Protein AF-A0A5I4QUI1-F1 (afdb_monomer)

Organism: Salmonella oranienberg (NCBI:txid28147)

InterPro domains:
  IPR010862 Protein of unknown function DUF1493 [PF07377] (10-59)

pLDDT: mean 74.93, std 15.41, range [36.84, 97.19]

Secondary structure (DSSP, 8-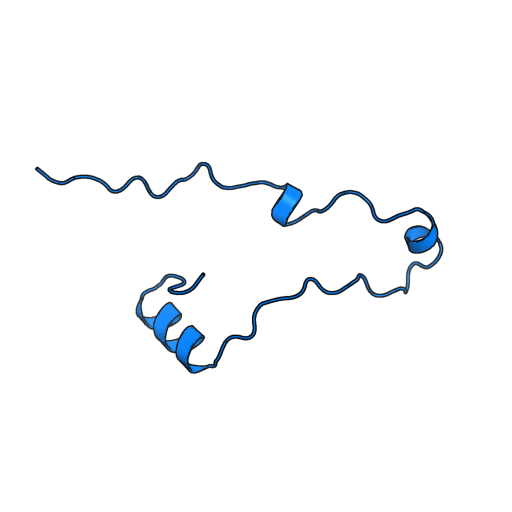state):
--------TT---GGGTSPSPPPHHHHT-TTPPPPPP-PPP--HHHHHHHHHHTS----

Solvent-accessible surface area (backbone atoms only — not comparable to full-atom values): 4299 Å² total; per-residue (Å²): 139,82,82,79,78,79,74,70,90,79,74,81,56,67,58,81,79,52,62,77,82,72,62,70,82,55,69,77,40,88,83,60,79,72,84,74,79,87,71,78,93,76,53,72,66,57,52,53,54,15,61,75,67,77,43,85,83,79,134

Structure (mmCIF, N/CA/C/O backbone):
data_AF-A0A5I4QUI1-F1
#
_entry.id   AF-A0A5I4QUI1-F1
#
loop_
_atom_site.group_PDB
_atom_site.id
_atom_site.type_symbol
_atom_site.label_atom_id
_atom_site.label_alt_id
_atom_site.label_comp_id
_atom_site.label_asym_id
_atom_site.label_entity_id
_atom_site.label_seq_id
_atom_site.pdbx_PDB_ins_code
_atom_site.Cartn_x
_atom_site.Cartn_y
_atom_site.Cartn_z
_atom_site.occupancy
_atom_site.B_iso_or_equiv
_atom_site.auth_seq_id
_atom_site.auth_comp_id
_atom_site.auth_asym_id
_atom_site.auth_atom_id
_atom_site.pdbx_PDB_model_num
ATOM 1 N N . MET A 1 1 ? 6.512 19.979 -29.524 1.00 36.84 1 MET A N 1
ATOM 2 C CA . MET A 1 1 ? 5.494 19.902 -28.457 1.00 36.84 1 MET A CA 1
ATOM 3 C C . MET A 1 1 ? 5.799 18.679 -27.610 1.00 36.84 1 MET A C 1
ATOM 5 O O . MET A 1 1 ? 5.542 17.577 -28.069 1.00 36.84 1 MET A O 1
ATOM 9 N N . TYR A 1 2 ? 6.397 18.850 -26.432 1.00 37.31 2 TYR A N 1
ATOM 10 C CA . TYR A 1 2 ? 6.543 17.761 -25.464 1.00 37.31 2 TYR A CA 1
ATOM 11 C C . TYR A 1 2 ? 5.669 18.114 -24.265 1.00 37.31 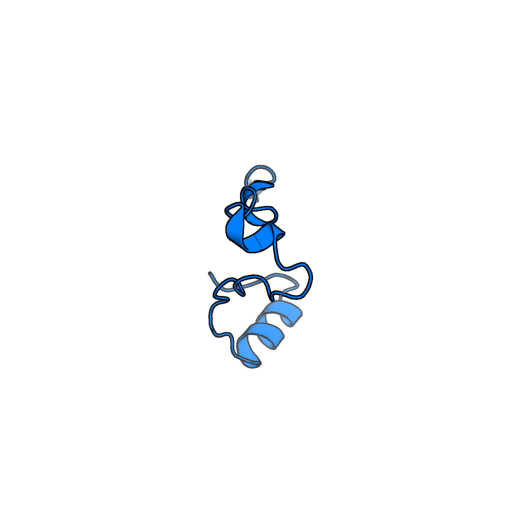2 TYR A C 1
ATOM 13 O O . TYR A 1 2 ? 5.923 19.103 -23.581 1.00 37.31 2 TYR A O 1
ATOM 21 N N . ALA A 1 3 ? 4.586 17.362 -24.079 1.00 43.97 3 ALA A N 1
ATOM 22 C CA . ALA A 1 3 ? 3.747 17.470 -22.899 1.00 43.97 3 ALA A CA 1
ATOM 23 C C . ALA A 1 3 ? 4.507 16.831 -21.733 1.00 43.97 3 ALA A C 1
ATOM 25 O O . ALA A 1 3 ? 4.659 15.611 -21.685 1.00 43.97 3 ALA A O 1
ATOM 26 N N . TYR A 1 4 ? 5.020 17.652 -20.817 1.00 43.81 4 TYR A N 1
ATOM 27 C CA . TYR A 1 4 ? 5.483 17.160 -19.527 1.00 43.81 4 TYR A CA 1
ATOM 28 C C . TYR A 1 4 ? 4.261 16.618 -18.792 1.00 43.81 4 TYR A C 1
ATOM 30 O O . TYR A 1 4 ? 3.340 17.355 -18.443 1.00 43.81 4 TYR A O 1
ATOM 38 N N . ARG A 1 5 ? 4.217 15.295 -18.644 1.00 54.66 5 ARG A N 1
ATOM 39 C CA . ARG A 1 5 ? 3.225 14.604 -1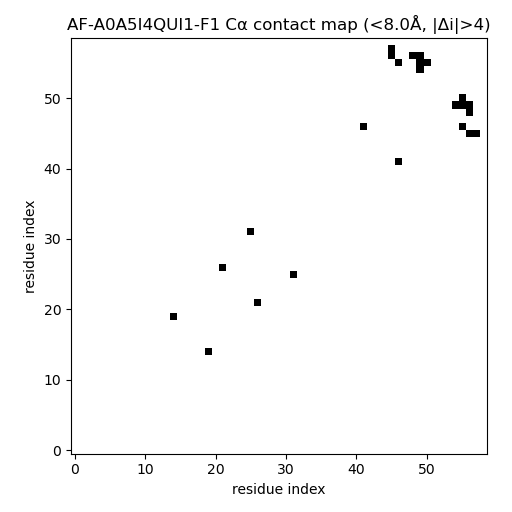7.830 1.00 54.66 5 ARG A CA 1
ATOM 40 C C . ARG A 1 5 ? 3.428 15.100 -16.398 1.00 54.66 5 ARG A C 1
ATOM 42 O O . ARG A 1 5 ? 4.475 14.843 -15.814 1.00 54.66 5 ARG A O 1
ATOM 49 N N . ASN A 1 6 ? 2.464 15.844 -15.861 1.00 46.69 6 ASN A N 1
ATOM 50 C CA . ASN A 1 6 ? 2.437 16.174 -14.441 1.00 46.69 6 ASN A CA 1
ATOM 51 C C . ASN A 1 6 ? 2.199 14.874 -13.668 1.00 46.69 6 ASN A C 1
ATOM 53 O O . ASN A 1 6 ? 1.060 14.462 -13.464 1.00 46.69 6 ASN A O 1
ATOM 57 N N . GLU A 1 7 ? 3.275 14.201 -13.276 1.00 54.78 7 GLU A N 1
ATOM 58 C CA . GLU A 1 7 ? 3.217 13.230 -12.194 1.00 54.78 7 GLU A CA 1
ATOM 59 C C . GLU A 1 7 ? 2.921 14.031 -10.924 1.00 54.78 7 GLU A C 1
ATOM 61 O O . GLU A 1 7 ? 3.676 14.926 -10.541 1.00 54.78 7 GLU A O 1
ATOM 66 N N . CYS A 1 8 ? 1.738 13.815 -10.353 1.00 53.00 8 CYS A N 1
ATOM 67 C CA . CYS A 1 8 ? 1.207 14.622 -9.268 1.00 53.00 8 CYS A CA 1
ATOM 68 C C . CYS A 1 8 ? 2.119 14.555 -8.034 1.00 53.00 8 CYS A C 1
ATOM 70 O O . CYS A 1 8 ? 1.942 13.704 -7.167 1.00 53.00 8 CYS A O 1
ATOM 72 N N . ALA A 1 9 ? 2.993 15.547 -7.868 1.00 55.03 9 ALA A N 1
ATOM 73 C CA . ALA A 1 9 ? 3.651 15.863 -6.597 1.00 55.03 9 ALA A CA 1
ATOM 74 C C . ALA A 1 9 ? 2.651 16.218 -5.463 1.00 55.03 9 ALA A C 1
ATOM 76 O O . ALA A 1 9 ? 3.053 16.518 -4.345 1.00 55.03 9 ALA A O 1
ATOM 77 N N . SER A 1 10 ? 1.342 16.186 -5.747 1.00 57.78 10 SER A N 1
ATOM 78 C CA . SER A 1 10 ? 0.233 16.628 -4.896 1.00 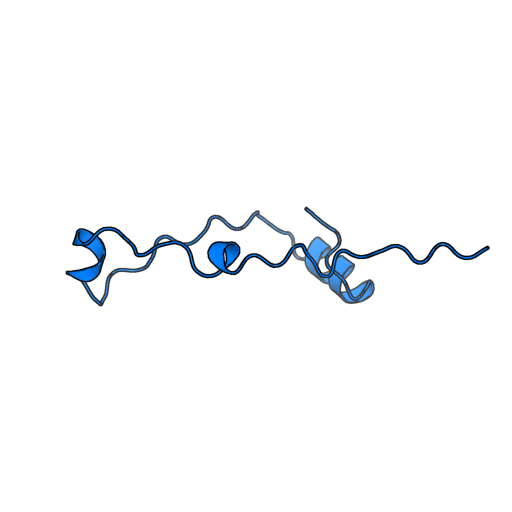57.78 10 SER A CA 1
ATOM 79 C C . SER A 1 10 ? -0.697 15.492 -4.424 1.00 57.78 10 SER A C 1
ATOM 81 O O . SER A 1 10 ? -1.798 15.768 -3.954 1.00 57.78 10 SER A O 1
ATOM 83 N N . CYS A 1 11 ? -0.301 14.221 -4.538 1.00 64.50 11 CYS A N 1
ATOM 84 C CA . CYS A 1 11 ? -1.083 13.089 -4.003 1.00 64.50 11 CYS A CA 1
ATOM 85 C C . CYS A 1 11 ? -0.510 12.523 -2.692 1.00 64.50 11 CYS A C 1
ATOM 87 O O . CYS A 1 11 ? -0.857 11.417 -2.286 1.00 64.50 11 CYS A O 1
ATOM 89 N N . PHE A 1 12 ? 0.384 13.253 -2.023 1.00 71.25 12 PHE A N 1
ATOM 90 C CA . PHE A 1 12 ? 0.872 12.861 -0.707 1.00 71.25 12 PHE A CA 1
ATOM 91 C C . PHE A 1 12 ? -0.137 13.284 0.367 1.00 71.25 12 PHE A C 1
ATOM 93 O O . PHE A 1 12 ? -0.296 14.472 0.638 1.00 71.25 12 PHE A O 1
ATOM 100 N N . SER A 1 13 ? -0.801 12.309 0.993 1.00 75.69 13 SER A N 1
ATOM 101 C CA . SER A 1 13 ? -1.535 12.523 2.241 1.00 75.69 13 SER A CA 1
ATOM 102 C C . SER A 1 13 ? -0.826 11.804 3.379 1.00 75.69 13 SER A C 1
ATOM 104 O O . SER A 1 13 ? -0.626 10.590 3.329 1.00 75.69 13 SER A O 1
ATOM 106 N N . ILE A 1 14 ? -0.481 12.539 4.438 1.00 72.94 14 ILE A N 1
ATOM 107 C CA . ILE A 1 14 ? 0.134 11.958 5.639 1.00 72.94 14 ILE A CA 1
ATOM 108 C C . ILE A 1 14 ? -0.785 10.926 6.307 1.00 72.94 14 ILE A C 1
ATOM 110 O O . ILE A 1 14 ? -0.302 9.954 6.882 1.00 72.94 14 ILE A O 1
ATOM 114 N N . THR A 1 15 ? -2.103 11.076 6.146 1.00 74.50 15 THR A N 1
ATOM 115 C CA . THR A 1 15 ? -3.115 10.157 6.687 1.00 74.50 15 THR A CA 1
ATOM 116 C C . THR A 1 15 ? -3.053 8.764 6.067 1.00 74.50 15 THR A C 1
ATOM 118 O O . THR A 1 15 ? -3.556 7.817 6.660 1.00 74.50 15 THR A O 1
ATOM 121 N N . THR A 1 16 ? -2.448 8.626 4.883 1.00 71.88 16 THR A N 1
ATOM 122 C CA . THR A 1 16 ? -2.232 7.328 4.229 1.00 71.88 16 THR A CA 1
ATOM 123 C C . THR A 1 16 ? -1.196 6.487 4.980 1.00 71.88 16 THR A C 1
ATOM 125 O O . THR A 1 16 ? -1.284 5.264 4.976 1.00 71.88 16 THR A O 1
ATOM 128 N N . TYR A 1 17 ? -0.236 7.128 5.655 1.00 71.06 17 TYR A N 1
ATOM 129 C CA . TYR A 1 17 ? 0.837 6.456 6.400 1.00 71.06 17 TYR A CA 1
ATOM 130 C C . TYR A 1 17 ? 0.612 6.477 7.913 1.00 71.06 17 TYR A C 1
ATOM 132 O O . TYR A 1 17 ? 0.988 5.539 8.612 1.00 71.06 17 TYR A O 1
ATOM 140 N N . TYR A 1 18 ? -0.015 7.542 8.408 1.00 74.12 18 TYR A N 1
ATOM 141 C CA . TYR A 1 18 ? -0.339 7.745 9.812 1.00 74.12 18 TYR A CA 1
ATOM 142 C C . TYR A 1 18 ? -1.859 7.839 9.949 1.00 74.12 18 TYR A C 1
ATOM 144 O O . TYR A 1 18 ? -2.412 8.944 9.927 1.00 74.12 18 TYR A O 1
ATOM 152 N N . PRO A 1 19 ? -2.561 6.693 10.031 1.00 71.75 19 PRO A N 1
ATOM 153 C CA . PRO A 1 19 ? -3.984 6.704 10.324 1.00 71.75 19 PRO A CA 1
ATOM 154 C C . PRO A 1 19 ? -4.239 7.359 11.695 1.00 71.75 19 PRO A C 1
ATOM 156 O O . PRO A 1 19 ? -3.334 7.402 12.535 1.00 71.75 19 PRO A O 1
ATOM 159 N N . PRO A 1 20 ? -5.454 7.884 11.934 1.00 79.00 20 PRO A N 1
ATOM 160 C CA . PRO A 1 20 ? -5.816 8.482 13.216 1.00 79.00 20 PRO A CA 1
ATOM 161 C C . PRO A 1 20 ? -5.595 7.510 14.379 1.00 79.00 20 PRO A C 1
ATOM 163 O O . PRO A 1 20 ? -5.617 6.289 14.197 1.00 79.00 20 PRO A O 1
ATOM 166 N N . GLU A 1 21 ? -5.386 8.072 15.572 1.00 73.00 21 GLU A N 1
ATOM 167 C CA . GLU A 1 21 ? -5.019 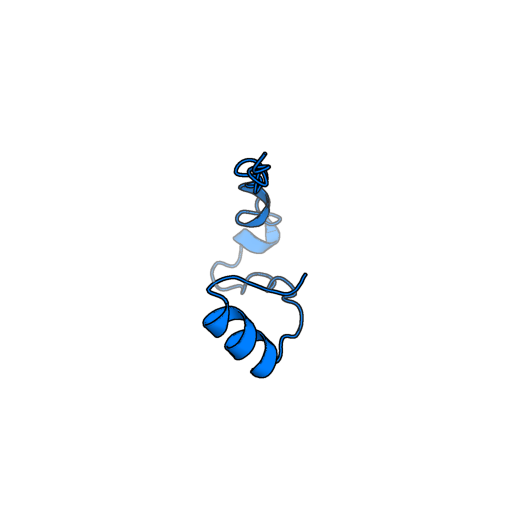7.301 16.758 1.00 73.00 21 GLU A CA 1
ATOM 168 C C . GLU A 1 21 ? -5.969 6.117 16.995 1.00 73.00 21 GLU A C 1
ATOM 170 O O . GLU A 1 21 ? -7.197 6.258 16.901 1.00 73.00 21 GLU A O 1
ATOM 175 N N . PRO A 1 22 ? -5.419 4.932 17.311 1.00 71.44 22 PRO A N 1
ATOM 176 C CA . PRO A 1 22 ? -6.238 3.761 17.535 1.00 71.44 22 PRO A CA 1
ATOM 177 C C . PRO A 1 22 ? -7.113 3.966 18.786 1.00 71.44 22 PRO A C 1
ATOM 179 O O . PRO A 1 22 ? -6.707 4.643 19.731 1.00 71.44 22 PRO A O 1
ATOM 182 N N . PRO A 1 23 ? -8.309 3.348 18.848 1.00 75.06 23 PRO A N 1
ATOM 183 C CA . PRO A 1 23 ? -9.214 3.502 19.986 1.00 75.06 23 PRO A CA 1
ATOM 184 C C . PRO A 1 23 ? -8.508 3.213 21.320 1.00 75.06 23 PRO A C 1
ATOM 186 O O . PRO A 1 23 ? -7.756 2.244 21.373 1.00 75.06 23 PRO A O 1
ATOM 189 N N . LEU A 1 24 ? -8.811 3.955 22.397 1.00 70.81 24 LEU A N 1
ATOM 190 C CA . LEU A 1 24 ? -8.133 3.881 23.714 1.00 70.81 24 LEU A CA 1
ATOM 191 C C . LEU A 1 24 ? -7.865 2.454 24.232 1.00 70.81 24 LEU A C 1
ATOM 193 O O . LEU A 1 24 ? -6.824 2.186 24.824 1.00 70.81 24 LEU A O 1
ATOM 197 N N . LYS A 1 25 ? -8.767 1.506 23.955 1.00 69.00 25 LYS A N 1
ATOM 198 C CA . LYS A 1 25 ? -8.600 0.072 24.266 1.00 69.00 25 LYS A CA 1
ATOM 199 C C . LYS A 1 25 ? -7.330 -0.572 23.674 1.00 69.00 25 LYS A C 1
ATOM 201 O O . LYS A 1 25 ? -6.887 -1.599 24.175 1.00 69.00 25 LYS A O 1
ATOM 206 N N . HIS A 1 26 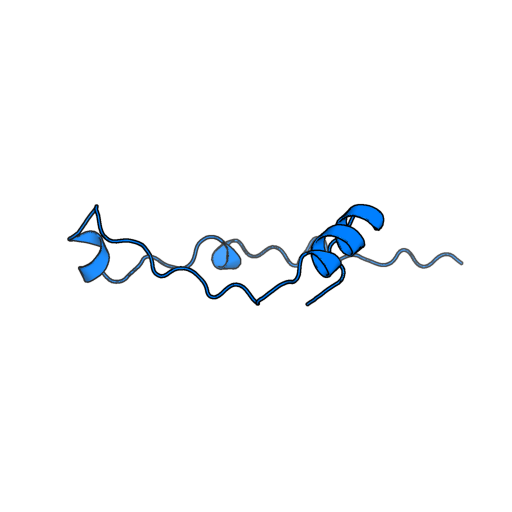? -6.762 -0.011 22.608 1.00 66.06 26 HIS A N 1
ATOM 207 C CA . HIS A 1 26 ? -5.503 -0.441 21.991 1.00 66.06 26 HIS A CA 1
ATOM 208 C C . HIS A 1 26 ? -4.279 0.153 22.692 1.00 66.06 26 HIS A C 1
ATOM 210 O O . HIS A 1 26 ? -3.241 -0.494 22.715 1.00 66.06 26 HIS A O 1
ATOM 216 N N . LEU A 1 27 ? -4.413 1.327 23.318 1.00 72.12 27 LEU A N 1
ATOM 217 C CA . LEU A 1 27 ? -3.331 1.985 24.059 1.00 72.12 27 LEU A CA 1
ATOM 218 C C . LEU A 1 27 ? -3.076 1.336 25.426 1.00 72.12 27 LEU A C 1
ATOM 220 O O . LEU A 1 27 ? -1.978 1.430 25.964 1.00 72.12 27 LEU A O 1
ATOM 224 N N . LEU A 1 28 ? -4.076 0.639 25.976 1.00 78.44 28 LEU A N 1
ATOM 225 C CA . LEU A 1 28 ? -3.967 -0.069 27.256 1.00 78.44 28 LEU A CA 1
ATOM 226 C C . LEU A 1 28 ? -3.047 -1.302 27.200 1.00 78.44 28 LEU A C 1
ATOM 228 O O . LEU A 1 28 ? -2.639 -1.797 28.247 1.00 78.44 28 LEU A O 1
ATOM 232 N N . ASN A 1 29 ? -2.715 -1.806 26.007 1.00 76.25 29 ASN A N 1
ATOM 233 C CA . ASN A 1 29 ? -1.788 -2.922 25.838 1.00 76.25 29 ASN A CA 1
ATOM 234 C C . ASN A 1 29 ? -0.619 -2.520 24.919 1.00 76.25 29 ASN A C 1
ATOM 236 O O . ASN A 1 29 ? -0.744 -2.647 23.699 1.00 76.25 29 ASN A O 1
ATOM 240 N N . PRO A 1 30 ? 0.535 -2.112 25.477 1.00 74.12 30 PRO A N 1
ATOM 241 C CA . PRO A 1 30 ? 1.684 -1.655 24.693 1.00 74.12 30 PRO A CA 1
ATOM 242 C C . PRO A 1 30 ? 2.363 -2.766 23.874 1.00 74.12 30 PRO A C 1
ATOM 244 O O . PRO A 1 30 ? 3.184 -2.469 23.012 1.00 74.12 30 PRO A O 1
ATOM 247 N N . PHE A 1 31 ? 2.024 -4.039 24.108 1.00 81.25 31 PHE A N 1
ATOM 248 C CA . PHE A 1 31 ? 2.539 -5.182 23.343 1.00 81.25 31 PHE A CA 1
ATOM 249 C C . PHE A 1 31 ? 1.560 -5.685 22.278 1.00 81.25 31 PHE A C 1
ATOM 251 O O . PHE A 1 31 ? 1.815 -6.700 21.622 1.00 81.25 31 PHE A O 1
ATOM 258 N N . ARG A 1 32 ? 0.411 -5.024 22.107 1.00 76.56 32 ARG A N 1
ATOM 259 C CA . ARG A 1 32 ? -0.558 -5.434 21.095 1.00 76.56 32 ARG A CA 1
ATOM 260 C C . ARG A 1 32 ? -0.005 -5.109 19.712 1.00 76.56 32 ARG A C 1
ATOM 262 O O . ARG A 1 32 ? 0.415 -3.987 19.451 1.00 76.56 32 ARG A O 1
ATOM 269 N N . LYS A 1 33 ? -0.025 -6.090 18.809 1.00 73.06 33 LYS A N 1
ATOM 270 C CA . LYS A 1 33 ? 0.274 -5.834 17.397 1.00 73.06 33 LYS A CA 1
ATOM 271 C C . LYS A 1 33 ? -0.803 -4.911 16.829 1.00 73.06 33 LYS A C 1
ATOM 273 O O . LYS A 1 33 ? -1.988 -5.157 17.054 1.00 73.06 33 LYS A O 1
ATOM 278 N N . ASN A 1 34 ? -0.377 -3.876 16.108 1.00 72.06 34 ASN A N 1
ATOM 279 C CA . ASN A 1 34 ? -1.281 -3.089 15.277 1.00 72.06 34 ASN A CA 1
ATOM 280 C C . ASN A 1 34 ? -1.935 -4.006 14.241 1.00 72.06 34 ASN A C 1
ATOM 282 O O . ASN A 1 34 ? -1.306 -4.967 13.784 1.00 72.06 34 ASN A O 1
ATOM 286 N N . ASP A 1 35 ? -3.177 -3.695 13.870 1.00 73.19 35 ASP A N 1
ATOM 287 C CA . ASP A 1 35 ? -3.796 -4.333 12.716 1.00 73.19 35 A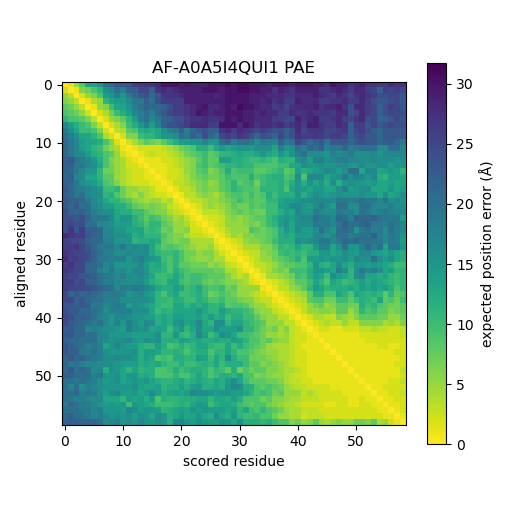SP A CA 1
ATOM 288 C C . ASP A 1 35 ? -2.899 -4.071 11.504 1.00 73.19 35 ASP A C 1
ATOM 290 O O . ASP A 1 35 ? -2.551 -2.928 11.195 1.00 73.19 35 ASP A O 1
ATOM 294 N N . ILE A 1 36 ? -2.443 -5.150 10.872 1.00 68.94 36 ILE A N 1
ATOM 295 C CA . ILE A 1 36 ? -1.566 -5.055 9.711 1.00 68.94 36 ILE A CA 1
ATOM 296 C C . ILE A 1 36 ? -2.439 -4.520 8.571 1.00 68.94 36 ILE A C 1
ATOM 298 O O . ILE A 1 36 ? -3.469 -5.141 8.282 1.00 68.94 36 ILE A O 1
ATOM 302 N N . PRO A 1 37 ? -2.084 -3.386 7.937 1.00 70.56 37 PRO A N 1
ATOM 303 C CA . PRO A 1 37 ? -2.823 -2.923 6.774 1.00 70.56 37 PRO A CA 1
ATOM 304 C C . PRO A 1 37 ? -2.834 -4.039 5.729 1.00 70.56 37 PRO A C 1
ATOM 306 O O . PRO A 1 37 ? -1.808 -4.673 5.481 1.00 70.56 37 PRO A O 1
ATOM 309 N N . GLN A 1 38 ? -4.004 -4.305 5.151 1.00 74.25 38 GLN A N 1
ATOM 310 C CA . GLN A 1 38 ? -4.140 -5.289 4.081 1.00 74.25 38 GLN A CA 1
ATOM 311 C C . GLN A 1 38 ? -3.369 -4.767 2.867 1.00 74.25 38 GLN A C 1
ATOM 313 O O . GLN A 1 38 ? -3.826 -3.861 2.172 1.00 74.25 38 GLN A O 1
ATOM 318 N N . VAL A 1 39 ? -2.165 -5.295 2.662 1.00 70.00 39 VAL A N 1
ATOM 319 C CA . VAL A 1 39 ? -1.375 -5.041 1.457 1.00 70.00 39 VAL A CA 1
ATOM 320 C C . VAL A 1 39 ? -1.902 -5.980 0.368 1.00 70.00 39 VAL A C 1
ATOM 322 O O . VAL A 1 39 ? -2.116 -7.158 0.666 1.00 70.00 39 VAL A O 1
ATOM 325 N N . PRO A 1 40 ? -2.121 -5.506 -0.873 1.00 76.88 40 PRO A N 1
ATOM 326 C CA . PRO A 1 40 ? -2.489 -6.381 -1.979 1.00 76.88 40 PRO A CA 1
ATOM 327 C C . PRO A 1 40 ? -1.468 -7.508 -2.139 1.00 76.88 40 PRO A C 1
ATOM 329 O O . PRO A 1 40 ? -0.264 -7.286 -1.975 1.00 76.88 40 PRO A O 1
ATOM 332 N N . GLU A 1 41 ? -1.920 -8.710 -2.495 1.00 83.81 41 GLU A N 1
ATOM 333 C CA . GLU A 1 41 ? -0.975 -9.744 -2.905 1.00 83.81 41 GLU A CA 1
ATOM 334 C C . GLU A 1 41 ? -0.224 -9.276 -4.154 1.00 83.81 41 GLU A C 1
ATOM 336 O O . GLU A 1 41 ? -0.826 -8.945 -5.176 1.00 83.81 41 GLU A O 1
ATOM 341 N N . PHE A 1 42 ? 1.105 -9.271 -4.081 1.00 88.06 42 PHE A N 1
ATOM 342 C CA . PHE A 1 42 ? 1.957 -9.055 -5.241 1.00 88.06 42 PHE A CA 1
ATOM 343 C C . PHE A 1 42 ? 2.861 -10.261 -5.462 1.00 88.06 42 PHE A C 1
ATOM 345 O O . PHE A 1 42 ? 3.327 -10.920 -4.533 1.00 88.06 42 PHE A O 1
ATOM 352 N N . THR A 1 43 ? 3.137 -10.545 -6.731 1.00 93.00 43 THR A N 1
ATOM 353 C CA . THR A 1 43 ? 4.029 -11.638 -7.121 1.00 93.00 43 THR A CA 1
ATOM 354 C C . THR A 1 43 ? 5.470 -11.147 -7.249 1.00 93.00 43 THR A C 1
ATOM 356 O O . THR A 1 43 ? 5.730 -9.976 -7.531 1.00 93.00 43 THR A O 1
ATOM 359 N N . ILE A 1 44 ? 6.441 -12.059 -7.137 1.00 92.94 44 ILE A N 1
ATOM 360 C CA . ILE A 1 44 ? 7.860 -11.753 -7.405 1.00 92.94 44 ILE A CA 1
ATOM 361 C C . ILE A 1 44 ? 8.048 -11.174 -8.821 1.00 92.94 44 ILE A C 1
ATOM 363 O O . ILE A 1 44 ? 8.881 -10.292 -9.027 1.00 92.94 44 ILE A O 1
ATOM 367 N N . GLY A 1 45 ? 7.236 -11.605 -9.793 1.00 95.12 45 GLY A N 1
ATOM 368 C CA . GLY A 1 45 ? 7.258 -11.062 -11.154 1.00 95.12 45 GLY A CA 1
ATOM 369 C C . GLY A 1 45 ? 6.925 -9.569 -11.211 1.00 95.12 45 GLY A C 1
ATOM 370 O O . GLY A 1 45 ? 7.585 -8.823 -11.935 1.00 95.12 45 GLY A O 1
ATOM 371 N N . MET A 1 46 ? 5.967 -9.110 -10.398 1.00 94.81 46 MET A N 1
ATOM 372 C CA . MET A 1 46 ? 5.603 -7.692 -10.304 1.00 94.81 46 MET A CA 1
ATOM 373 C C . MET A 1 46 ? 6.751 -6.850 -9.742 1.00 94.81 46 MET A C 1
ATOM 375 O O . MET A 1 46 ? 7.024 -5.760 -10.253 1.00 94.81 46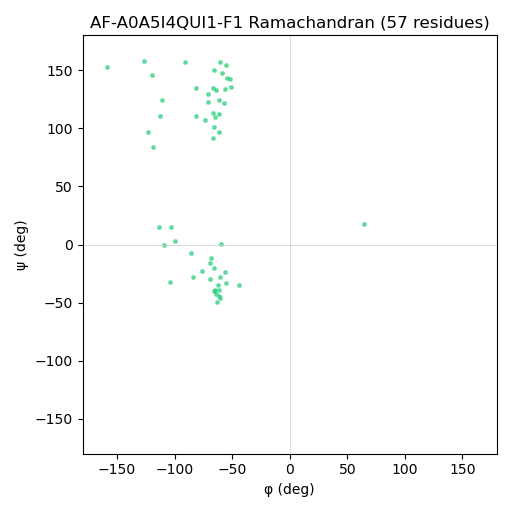 MET A O 1
ATOM 379 N N . LEU A 1 47 ? 7.474 -7.378 -8.750 1.00 93.50 47 LEU A N 1
ATOM 380 C CA . LEU A 1 47 ? 8.659 -6.724 -8.189 1.00 93.50 47 LEU A CA 1
ATOM 381 C C . LEU A 1 47 ? 9.766 -6.581 -9.236 1.00 93.50 47 LEU A C 1
ATOM 383 O O . LEU A 1 47 ? 10.301 -5.491 -9.423 1.00 93.50 47 LEU A O 1
ATOM 387 N N . ILE A 1 48 ? 10.086 -7.666 -9.949 1.00 96.56 48 ILE A N 1
ATOM 388 C CA . ILE A 1 48 ? 11.132 -7.669 -10.981 1.00 96.56 48 ILE A CA 1
ATOM 389 C C . ILE A 1 48 ? 10.779 -6.686 -12.101 1.00 96.56 48 ILE A C 1
ATOM 391 O O . ILE A 1 48 ? 11.639 -5.921 -12.539 1.00 96.56 48 ILE A O 1
ATOM 395 N N . ALA A 1 49 ? 9.525 -6.689 -12.556 1.00 96.31 49 ALA A N 1
ATOM 396 C CA . ALA A 1 49 ? 9.052 -5.765 -13.580 1.00 96.31 49 ALA A CA 1
ATOM 397 C C . ALA A 1 49 ? 9.193 -4.304 -13.123 1.00 96.31 49 ALA A C 1
ATOM 399 O O . ALA A 1 49 ? 9.749 -3.493 -13.861 1.00 96.31 49 ALA A O 1
ATOM 400 N N . SER A 1 50 ? 8.783 -4.002 -11.887 1.00 96.12 50 SER A N 1
ATOM 401 C CA . SER A 1 50 ? 8.863 -2.653 -11.313 1.00 96.12 50 SER A CA 1
ATOM 402 C C . SER A 1 50 ? 10.308 -2.177 -11.125 1.00 96.12 50 SER A C 1
ATOM 404 O O . SER A 1 50 ? 10.638 -1.027 -11.419 1.00 96.12 50 SER A O 1
ATOM 406 N N . ALA A 1 51 ? 11.200 -3.072 -10.687 1.00 96.38 51 ALA A N 1
ATOM 407 C CA . ALA A 1 51 ? 12.623 -2.778 -10.532 1.00 96.38 51 ALA A CA 1
ATOM 408 C C . ALA A 1 51 ? 13.285 -2.470 -11.881 1.00 96.38 51 ALA A C 1
ATOM 410 O O . ALA A 1 51 ? 14.035 -1.504 -11.996 1.00 96.38 51 ALA A O 1
ATOM 411 N N . ARG A 1 52 ? 12.960 -3.245 -12.924 1.00 97.19 52 ARG A N 1
ATOM 412 C CA . ARG A 1 52 ? 13.445 -2.996 -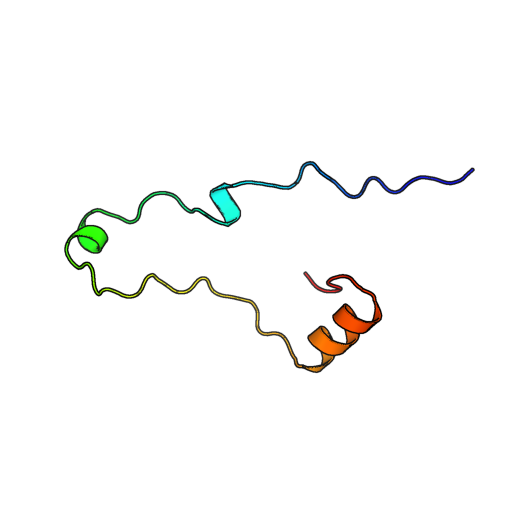14.290 1.00 97.19 52 ARG A CA 1
ATOM 413 C C . ARG A 1 52 ? 12.969 -1.655 -14.848 1.00 97.19 52 ARG A C 1
ATOM 415 O O . ARG A 1 52 ? 13.717 -1.026 -15.587 1.00 97.19 52 ARG A O 1
ATOM 422 N N . SER A 1 53 ? 11.757 -1.217 -14.508 1.00 95.56 53 SER A N 1
ATOM 423 C CA . SER A 1 53 ? 11.221 0.082 -14.935 1.00 95.56 53 SER A CA 1
ATOM 424 C C . SER A 1 53 ? 11.607 1.254 -14.032 1.00 95.56 53 SER A C 1
ATOM 426 O O . SER A 1 53 ? 11.273 2.389 -14.364 1.00 95.56 53 SER A O 1
ATOM 428 N N . GLY A 1 54 ? 12.253 1.006 -12.888 1.00 94.31 54 GLY A N 1
ATOM 429 C CA . GLY A 1 54 ? 12.589 2.038 -11.900 1.00 94.31 54 GLY A CA 1
ATOM 430 C C . GLY A 1 54 ? 11.374 2.701 -11.237 1.00 94.31 54 GLY A C 1
ATOM 431 O O . GLY A 1 54 ? 11.492 3.794 -10.694 1.00 94.31 54 GLY A O 1
ATOM 432 N N . ARG A 1 55 ? 10.195 2.075 -11.312 1.00 89.44 55 ARG A N 1
ATOM 433 C CA . ARG A 1 55 ? 8.919 2.595 -10.789 1.00 89.44 55 ARG A CA 1
ATOM 434 C C . ARG A 1 55 ? 7.936 1.454 -10.578 1.00 89.44 55 ARG A C 1
ATOM 436 O O . ARG A 1 55 ? 8.012 0.452 -11.285 1.00 89.44 55 ARG A O 1
ATOM 443 N N . TRP A 1 56 ? 7.007 1.619 -9.644 1.00 89.12 56 TRP A N 1
ATOM 444 C CA . TRP A 1 56 ? 5.904 0.679 -9.447 1.00 89.12 56 TRP A CA 1
ATOM 445 C C . TRP A 1 56 ? 4.966 0.695 -10.665 1.00 89.12 56 TRP A C 1
ATOM 447 O O . TRP A 1 56 ? 4.669 1.764 -11.201 1.00 89.12 56 TRP A O 1
ATOM 457 N N . LEU A 1 57 ? 4.565 -0.485 -11.148 1.00 89.94 57 LEU A N 1
ATOM 458 C CA . LEU A 1 57 ? 3.791 -0.637 -12.392 1.00 89.94 57 LEU A CA 1
ATOM 459 C C . LEU A 1 57 ? 2.329 -1.057 -12.189 1.00 89.94 57 LEU A C 1
ATOM 461 O O . LEU A 1 57 ? 1.622 -1.232 -13.179 1.00 89.94 57 LEU A O 1
ATOM 465 N N . TYR A 1 58 ? 1.890 -1.247 -10.949 1.00 85.56 58 TYR A N 1
ATOM 466 C CA . TYR A 1 58 ? 0.601 -1.857 -10.623 1.00 85.56 58 TYR A CA 1
ATOM 467 C C . TYR A 1 58 ? -0.192 -0.944 -9.676 1.00 85.56 58 TYR A C 1
ATOM 469 O O . TYR A 1 58 ? 0.412 -0.111 -9.009 1.00 85.56 58 TYR A O 1
ATOM 477 N N . ASP A 1 59 ? -1.515 -1.079 -9.620 1.00 79.56 59 ASP A N 1
ATOM 478 C CA . ASP A 1 59 ? -2.388 -0.330 -8.697 1.00 79.56 59 ASP A CA 1
ATOM 479 C C . ASP A 1 59 ? -2.966 -1.260 -7.622 1.00 79.56 59 ASP A C 1
ATOM 481 O O . ASP A 1 59 ? -3.242 -2.438 -7.957 1.00 79.56 59 ASP A O 1
#

Sequence (59 aa):
MYAYRNECASCFSITTYYPPEPPLKHLLNPFRKNDIPQVPEFTIGMLIASARSGRWLYD

Foldseek 3Di:
DDDDPCPDPPPDDPCVVVPPDDPVVQVVDPPDDDDDPDDDDDDPVQVVVQVVVVHRDDD

Mean predicted aligned error: 12.93 Å

Radius of gyration: 18.05 Å; Cα contacts (8 Å, |Δi|>4): 12; chains: 1; bounding box: 23×32×56 Å